Protein AF-A0A932HBD5-F1 (afdb_monomer)

pLDDT: mean 86.86, std 12.35, range [31.08, 96.81]

Mean predicted aligned error: 7.57 Å

Sequence (136 aa):
MQGFQVLSATEQDFVAARAYVPEHVPGYVCAISSAEPFLMGDYLCYRDEGAIVFIGYPLSALFDETAMARALSAAIARFAPESVAVTAPRLSAPGEPCRADETDRYYRLDLPAHRPNRNVEGMIRRASRELEVERG

Structure (mmCIF, N/CA/C/O backbone):
data_AF-A0A932HBD5-F1
#
_entry.id   AF-A0A932HBD5-F1
#
loop_
_atom_site.group_PDB
_atom_site.id
_atom_site.type_symbol
_atom_site.label_atom_id
_atom_site.label_alt_id
_atom_site.label_comp_id
_atom_site.label_asym_id
_atom_site.label_entity_id
_atom_site.label_seq_id
_atom_site.pdbx_PDB_ins_code
_atom_site.Cartn_x
_atom_site.Cartn_y
_atom_site.Cartn_z
_atom_site.occupancy
_atom_site.B_iso_or_equiv
_atom_site.auth_seq_id
_atom_site.auth_comp_id
_atom_site.auth_asym_id
_atom_site.auth_atom_id
_atom_site.pdbx_PDB_model_num
ATOM 1 N N . MET A 1 1 ? -6.260 3.139 -25.752 1.00 34.50 1 MET A N 1
ATOM 2 C CA . MET A 1 1 ? -5.983 3.358 -24.318 1.00 34.50 1 MET A CA 1
ATOM 3 C C . MET A 1 1 ? -6.791 2.336 -23.539 1.00 34.50 1 MET A C 1
ATOM 5 O O . MET A 1 1 ? -8.010 2.434 -23.537 1.00 34.50 1 MET A O 1
ATOM 9 N N . GLN A 1 2 ? -6.152 1.285 -23.018 1.00 31.08 2 GLN A N 1
ATOM 10 C CA . GLN A 1 2 ? -6.845 0.311 -22.167 1.00 31.08 2 GLN A CA 1
ATOM 11 C C . GLN A 1 2 ? -7.184 0.996 -20.839 1.00 31.08 2 GLN A C 1
ATOM 13 O O . GLN A 1 2 ? -6.322 1.648 -20.254 1.00 31.08 2 GLN A O 1
ATOM 18 N N . GLY A 1 3 ? -8.442 0.905 -20.403 1.00 42.44 3 GLY A N 1
ATOM 19 C CA . GLY A 1 3 ? -8.849 1.393 -19.090 1.00 42.44 3 GLY A CA 1
ATOM 20 C C . GLY A 1 3 ? -8.167 0.550 -18.022 1.00 42.44 3 GLY A C 1
ATOM 21 O O . GLY A 1 3 ? -8.397 -0.655 -17.944 1.00 42.44 3 GLY A O 1
ATOM 22 N N . PHE A 1 4 ? -7.289 1.161 -17.235 1.00 56.88 4 PHE A N 1
ATOM 23 C CA . PHE A 1 4 ? -6.712 0.498 -16.076 1.00 56.88 4 PHE A CA 1
ATOM 24 C C . PHE A 1 4 ? -7.718 0.613 -14.938 1.00 56.88 4 PHE A C 1
ATOM 26 O O . PHE A 1 4 ? -8.146 1.713 -14.600 1.00 56.88 4 PHE A O 1
ATOM 33 N N . GLN A 1 5 ? -8.138 -0.522 -14.388 1.00 61.06 5 GLN A N 1
ATOM 34 C CA . GLN A 1 5 ? -9.136 -0.526 -13.329 1.00 61.06 5 GLN A CA 1
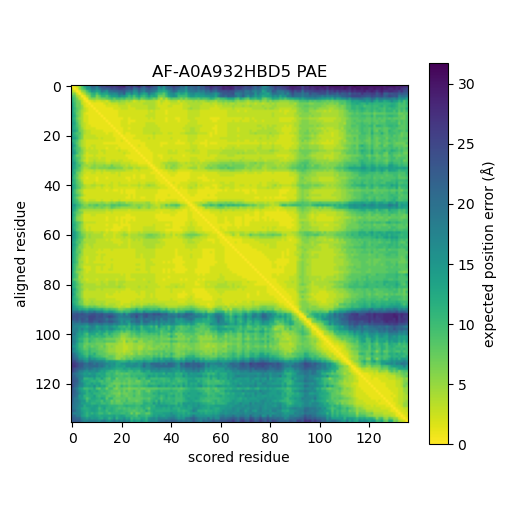ATOM 35 C C . GLN A 1 5 ? -8.469 -0.228 -11.984 1.00 61.06 5 GLN A C 1
ATOM 37 O O . GLN A 1 5 ? -7.566 -0.953 -11.568 1.00 61.06 5 GLN A O 1
ATOM 42 N N . VAL A 1 6 ? -8.919 0.848 -11.343 1.00 83.75 6 VAL A N 1
ATOM 43 C CA . VAL A 1 6 ? -8.652 1.176 -9.936 1.00 83.75 6 VAL A CA 1
ATOM 44 C C . VAL A 1 6 ? -9.163 0.038 -9.039 1.00 83.75 6 VAL A C 1
ATOM 46 O O . VAL A 1 6 ? -10.086 -0.676 -9.438 1.00 83.75 6 VAL A O 1
ATOM 49 N N . LEU A 1 7 ? -8.575 -0.135 -7.845 1.00 89.56 7 LEU A N 1
ATOM 50 C CA . LEU A 1 7 ? -8.965 -1.173 -6.875 1.00 89.56 7 LEU A CA 1
ATOM 51 C C . LEU A 1 7 ? -10.491 -1.357 -6.781 1.00 89.56 7 LEU A C 1
ATOM 53 O O . LEU A 1 7 ? -11.220 -0.432 -6.413 1.00 89.56 7 LEU A O 1
ATOM 57 N N . SER A 1 8 ? -10.959 -2.571 -7.065 1.00 89.56 8 SER A N 1
ATOM 58 C CA . SER A 1 8 ? -12.341 -2.996 -6.823 1.00 89.56 8 SER A CA 1
ATOM 59 C C . SER A 1 8 ? -12.652 -3.056 -5.325 1.00 89.56 8 SER A C 1
ATOM 61 O O . SER A 1 8 ? -11.747 -3.160 -4.501 1.00 89.56 8 SER A O 1
ATOM 63 N N . ALA A 1 9 ? -13.935 -3.061 -4.949 1.00 88.88 9 ALA A N 1
ATOM 64 C CA . ALA A 1 9 ? -14.343 -3.153 -3.542 1.00 88.88 9 ALA A CA 1
ATOM 65 C C . ALA A 1 9 ? -13.742 -4.381 -2.823 1.00 88.88 9 ALA A C 1
ATOM 67 O O . ALA A 1 9 ? -13.259 -4.274 -1.702 1.00 88.88 9 ALA A O 1
ATOM 68 N N . THR A 1 10 ? -13.687 -5.536 -3.495 1.00 92.44 10 THR A N 1
ATOM 69 C CA . THR A 1 10 ? -13.071 -6.751 -2.938 1.00 92.44 10 THR A CA 1
ATOM 70 C C . THR A 1 10 ? -11.561 -6.601 -2.738 1.00 92.44 10 THR A C 1
ATOM 72 O O . THR A 1 10 ? -11.024 -7.091 -1.747 1.00 92.44 10 THR A O 1
ATOM 75 N N . GLU A 1 11 ? -10.863 -5.918 -3.647 1.00 93.69 11 GLU A N 1
ATOM 76 C CA . GLU A 1 11 ? -9.431 -5.638 -3.492 1.00 93.69 11 GLU A CA 1
ATOM 77 C C . GLU A 1 11 ? -9.180 -4.614 -2.381 1.00 93.69 11 GLU A C 1
ATOM 79 O O . GLU A 1 11 ? -8.233 -4.771 -1.615 1.00 93.69 11 GLU A O 1
ATOM 84 N N . GLN A 1 12 ? -10.048 -3.609 -2.239 1.00 92.06 12 GLN A N 1
ATOM 85 C CA . GLN A 1 12 ? -9.991 -2.652 -1.132 1.00 92.06 12 GLN A CA 1
ATOM 86 C C . GLN A 1 12 ? -10.150 -3.358 0.220 1.00 92.06 12 GLN A C 1
ATOM 88 O O . GLN A 1 12 ? -9.332 -3.141 1.113 1.00 92.06 12 GLN A O 1
ATOM 93 N N . ASP A 1 13 ? -11.131 -4.255 0.355 1.00 92.44 13 ASP A N 1
ATOM 94 C CA . ASP A 1 13 ? -11.318 -5.062 1.567 1.00 92.44 13 ASP A CA 1
ATOM 95 C C . ASP A 1 13 ? -10.115 -5.981 1.831 1.00 92.44 13 ASP A C 1
ATOM 97 O O . ASP A 1 13 ? -9.653 -6.113 2.969 1.00 92.44 13 ASP A O 1
ATOM 101 N N . PHE A 1 14 ? -9.574 -6.607 0.779 1.00 94.44 14 PHE A N 1
ATOM 102 C CA . PHE A 1 14 ? -8.392 -7.463 0.874 1.00 94.44 14 PHE A CA 1
ATOM 103 C C . PHE A 1 14 ? -7.180 -6.702 1.419 1.00 94.44 14 PHE A C 1
ATOM 105 O O . PHE A 1 14 ? -6.518 -7.204 2.334 1.00 94.44 14 PHE A O 1
ATOM 112 N N . VAL A 1 15 ? -6.926 -5.510 0.872 1.00 95.00 15 VAL A N 1
ATOM 113 C CA . VAL A 1 15 ? -5.846 -4.602 1.267 1.00 95.00 15 VAL A CA 1
ATOM 114 C C . VAL A 1 15 ? -6.055 -4.115 2.697 1.00 95.00 15 VAL A C 1
ATOM 116 O O . VAL A 1 15 ? -5.158 -4.254 3.524 1.00 95.00 15 VAL A O 1
ATOM 119 N N . ALA A 1 16 ? -7.248 -3.611 3.023 1.00 92.31 16 ALA A N 1
ATOM 120 C CA . ALA A 1 16 ? -7.557 -3.071 4.345 1.00 92.31 16 ALA A CA 1
ATOM 121 C C . ALA A 1 16 ? -7.367 -4.112 5.459 1.00 92.31 16 ALA A C 1
ATOM 123 O O . ALA A 1 16 ? -6.846 -3.795 6.525 1.00 92.31 16 ALA A O 1
ATOM 124 N N . ALA A 1 17 ? -7.726 -5.372 5.200 1.00 94.31 17 ALA A N 1
ATOM 125 C CA . ALA A 1 17 ? -7.547 -6.467 6.153 1.00 94.31 17 ALA A CA 1
ATOM 126 C C . ALA A 1 17 ? -6.077 -6.877 6.373 1.00 94.31 17 ALA A C 1
ATOM 128 O O . ALA A 1 17 ? -5.786 -7.625 7.307 1.00 94.31 17 ALA A O 1
ATOM 129 N N . ARG A 1 18 ? -5.164 -6.445 5.498 1.00 95.25 18 ARG A N 1
ATOM 130 C CA . ARG A 1 18 ? -3.764 -6.895 5.433 1.00 95.25 18 ARG A CA 1
ATOM 131 C C . ARG A 1 18 ? -2.745 -5.762 5.509 1.00 95.25 18 ARG A C 1
ATOM 133 O O . ARG A 1 18 ? -1.545 -6.017 5.497 1.00 95.25 18 ARG A O 1
ATOM 140 N N . ALA A 1 19 ? -3.196 -4.518 5.595 1.00 93.50 19 ALA A N 1
ATOM 141 C CA . ALA A 1 19 ? -2.329 -3.359 5.697 1.00 93.50 19 ALA A CA 1
ATOM 142 C C . ALA A 1 19 ? -1.469 -3.415 6.973 1.00 93.50 19 ALA A C 1
ATOM 144 O O . ALA A 1 19 ? -1.979 -3.632 8.072 1.00 93.50 19 ALA A O 1
ATOM 145 N N . TYR A 1 20 ? -0.158 -3.201 6.830 1.00 91.75 20 TYR A N 1
ATOM 146 C CA . TYR A 1 20 ? 0.782 -3.159 7.961 1.00 91.75 20 TYR A CA 1
ATOM 147 C C . TYR A 1 20 ? 1.881 -2.096 7.823 1.00 91.75 20 TYR A C 1
ATOM 149 O O . TYR A 1 20 ? 2.665 -1.913 8.754 1.00 91.75 20 TYR A O 1
ATOM 157 N N . VAL A 1 21 ? 1.907 -1.373 6.701 1.00 92.06 21 VAL A N 1
ATOM 158 C CA . VAL A 1 21 ? 2.626 -0.105 6.528 1.00 92.06 21 VAL A CA 1
ATOM 159 C C . VAL A 1 21 ? 1.613 0.977 6.123 1.00 92.06 21 VAL A C 1
ATOM 161 O O . VAL A 1 21 ? 0.579 0.629 5.542 1.00 92.06 21 VAL A O 1
ATOM 164 N N . PRO A 1 22 ? 1.839 2.265 6.438 1.00 90.75 22 PRO A N 1
ATOM 165 C CA . PRO A 1 22 ? 0.924 3.356 6.082 1.00 90.75 22 PRO A CA 1
ATOM 166 C C . PRO A 1 22 ? 0.552 3.397 4.593 1.00 90.75 22 PRO A C 1
ATOM 168 O O . PRO A 1 22 ? -0.592 3.671 4.237 1.00 90.75 22 PRO A O 1
ATOM 171 N N . GLU A 1 23 ? 1.491 3.045 3.720 1.00 94.31 23 GLU A N 1
ATOM 172 C CA . GLU A 1 23 ? 1.347 3.031 2.265 1.00 94.31 23 GLU A CA 1
ATOM 173 C C . GLU A 1 23 ? 0.413 1.908 1.777 1.00 94.31 23 GLU A C 1
ATOM 175 O O . GLU A 1 23 ? -0.011 1.912 0.624 1.00 94.31 23 GLU A O 1
ATOM 180 N N . HIS A 1 24 ? 0.022 0.970 2.650 1.00 95.25 24 HIS A N 1
ATOM 181 C CA . HIS A 1 24 ? -1.042 -0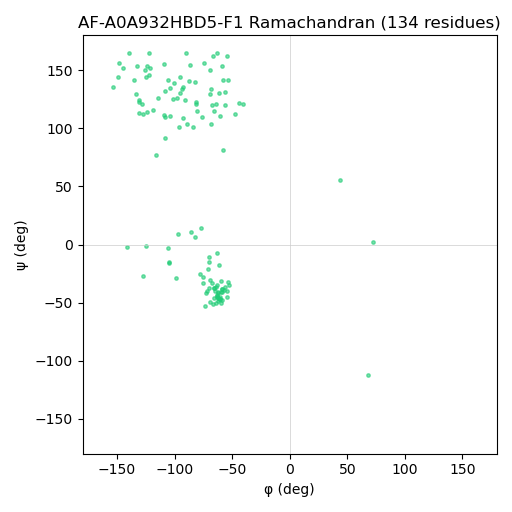.004 2.383 1.00 95.25 24 HIS A CA 1
ATOM 182 C C . HIS A 1 24 ? -2.449 0.543 2.620 1.00 95.25 24 HIS A C 1
ATOM 184 O O . HIS A 1 24 ? -3.409 -0.220 2.560 1.00 95.25 24 HIS A O 1
ATOM 190 N N . VAL A 1 25 ? -2.600 1.834 2.909 1.00 93.06 25 VAL A N 1
ATOM 191 C CA . VAL A 1 25 ? -3.903 2.473 3.095 1.00 93.06 25 VAL A CA 1
ATOM 192 C C . VAL A 1 25 ? -4.179 3.373 1.886 1.00 93.06 25 VAL A C 1
ATOM 194 O O . VAL A 1 25 ? -3.805 4.548 1.913 1.00 93.06 25 VAL A O 1
ATOM 197 N N . PRO A 1 26 ? -4.856 2.876 0.826 1.00 92.50 26 PRO A N 1
ATOM 198 C CA . PRO A 1 26 ? -5.087 3.663 -0.383 1.00 92.50 26 PRO A CA 1
ATOM 199 C C . PRO A 1 26 ? -5.818 4.972 -0.106 1.00 92.50 26 PRO A C 1
ATOM 201 O O . PRO A 1 26 ? -5.439 6.002 -0.643 1.00 92.50 26 PRO A O 1
ATOM 204 N N . GLY A 1 27 ? -6.803 4.971 0.799 1.00 89.31 27 GLY A N 1
ATOM 205 C CA . GLY A 1 27 ? -7.517 6.194 1.176 1.00 89.31 27 GLY A CA 1
ATOM 206 C C . GLY A 1 27 ? -6.609 7.281 1.762 1.00 89.31 27 GLY A C 1
ATOM 207 O O . GLY A 1 27 ? -6.861 8.458 1.542 1.00 89.31 27 GLY A O 1
ATOM 208 N N . TYR A 1 28 ? -5.531 6.906 2.457 1.00 89.56 28 TYR A N 1
ATOM 209 C CA . TYR A 1 28 ? -4.531 7.857 2.944 1.00 89.56 28 TYR A CA 1
ATOM 210 C C . TYR A 1 28 ? -3.657 8.369 1.795 1.00 89.56 28 TYR A C 1
ATOM 212 O O . TYR A 1 28 ? -3.569 9.578 1.598 1.00 89.56 28 TYR A O 1
ATOM 220 N N . VAL A 1 29 ? -3.063 7.465 1.008 1.00 91.38 29 VAL A N 1
ATOM 221 C CA . VAL A 1 29 ? -2.132 7.825 -0.077 1.00 91.38 29 VAL A CA 1
ATOM 222 C C . VAL A 1 29 ? -2.828 8.656 -1.159 1.00 91.38 29 VAL A C 1
ATOM 224 O O . VAL A 1 29 ? -2.309 9.692 -1.570 1.00 91.38 29 VAL A O 1
ATOM 227 N N . CYS A 1 30 ? -4.031 8.263 -1.576 1.00 90.94 30 CYS A N 1
ATOM 228 C CA . CYS A 1 30 ? -4.826 8.978 -2.576 1.00 90.94 30 CYS A CA 1
ATOM 229 C C . CYS A 1 30 ? -5.400 10.305 -2.061 1.00 90.94 30 CYS A C 1
ATOM 231 O O . CYS A 1 30 ? -5.761 11.156 -2.860 1.00 90.94 30 CYS A O 1
ATOM 233 N N . ALA A 1 31 ? -5.519 10.508 -0.745 1.00 89.75 31 ALA A N 1
ATOM 234 C CA . ALA A 1 31 ? -5.956 11.798 -0.206 1.00 89.75 31 ALA A CA 1
ATOM 235 C C . ALA A 1 31 ? -4.836 12.850 -0.219 1.00 89.75 31 ALA A C 1
ATOM 237 O O . ALA A 1 31 ? -5.119 14.047 -0.236 1.00 89.75 31 ALA A O 1
ATOM 238 N N . ILE A 1 32 ? -3.572 12.415 -0.193 1.00 88.12 32 ILE A N 1
ATOM 239 C CA . ILE A 1 32 ? -2.393 13.298 -0.162 1.00 88.12 32 ILE A CA 1
ATOM 240 C C . ILE A 1 32 ? -1.644 13.359 -1.499 1.00 88.12 32 ILE A C 1
ATOM 242 O O . ILE A 1 32 ? -0.666 14.093 -1.617 1.00 88.12 32 ILE A O 1
ATOM 246 N N . SER A 1 33 ? -2.081 12.590 -2.496 1.00 86.19 33 SER A N 1
ATOM 247 C CA . SER A 1 33 ? -1.492 12.533 -3.835 1.00 86.19 33 SER A CA 1
ATOM 248 C C . SER A 1 33 ? -2.589 12.458 -4.894 1.00 86.19 33 SER A C 1
ATOM 250 O O . SER A 1 33 ? -3.727 12.127 -4.585 1.00 86.19 33 SER A O 1
ATOM 252 N N . SER A 1 34 ? -2.248 12.715 -6.156 1.00 85.62 34 SER A N 1
ATOM 253 C CA . SER A 1 34 ? -3.171 12.488 -7.282 1.00 85.62 34 SER A CA 1
ATOM 254 C C . SER A 1 34 ? -3.113 11.045 -7.802 1.00 85.62 34 SER A C 1
ATOM 256 O O . SER A 1 34 ? -3.647 10.747 -8.868 1.00 85.62 34 SER A O 1
ATOM 258 N N . ALA A 1 35 ? -2.447 10.145 -7.069 1.00 91.62 35 ALA A N 1
ATOM 259 C CA . ALA A 1 35 ? -2.109 8.824 -7.559 1.00 91.62 35 ALA A CA 1
ATOM 260 C C . ALA A 1 35 ? -3.271 7.830 -7.434 1.00 91.62 35 ALA A C 1
ATOM 262 O O . ALA A 1 35 ? -3.968 7.754 -6.419 1.00 91.62 35 ALA A O 1
ATOM 263 N N . GLU A 1 36 ? -3.426 6.995 -8.455 1.00 94.19 36 GLU A N 1
ATOM 264 C CA . GLU A 1 36 ? -4.427 5.934 -8.505 1.00 94.19 36 GLU A CA 1
ATOM 265 C C . GLU A 1 36 ? -3.845 4.602 -8.004 1.00 94.19 36 GLU A C 1
ATOM 267 O O . GLU A 1 36 ? -2.753 4.217 -8.436 1.00 94.19 36 GLU A O 1
ATOM 272 N N . PRO A 1 37 ? -4.553 3.862 -7.131 1.00 95.31 37 PRO A N 1
ATOM 273 C CA . PRO A 1 37 ? -4.063 2.612 -6.571 1.00 95.31 37 PRO A CA 1
ATOM 274 C C . PRO A 1 37 ? -4.411 1.407 -7.456 1.00 95.31 37 PRO A C 1
ATOM 276 O O . PRO A 1 37 ? -5.534 1.265 -7.950 1.00 95.31 37 PRO A O 1
ATOM 279 N N . PHE A 1 38 ? -3.463 0.480 -7.569 1.00 95.44 38 PHE A N 1
ATOM 280 C CA . PHE A 1 38 ? -3.579 -0.780 -8.299 1.00 95.44 38 PHE A CA 1
ATOM 281 C C . PHE A 1 38 ? -3.004 -1.936 -7.483 1.00 95.44 38 PHE A C 1
ATOM 283 O O . PHE A 1 38 ? -1.956 -1.807 -6.847 1.00 95.44 38 PHE A O 1
ATOM 290 N N . LEU A 1 39 ? -3.662 -3.094 -7.555 1.00 94.75 39 LEU A N 1
ATOM 291 C CA . LEU A 1 39 ? -3.154 -4.333 -6.979 1.00 94.75 39 LEU A CA 1
ATOM 292 C C . LEU A 1 39 ? -2.325 -5.091 -8.027 1.00 94.75 39 LEU A C 1
ATOM 294 O O . LEU A 1 39 ? -2.797 -5.401 -9.122 1.00 94.75 39 LEU A O 1
ATOM 298 N N . MET A 1 40 ? -1.077 -5.394 -7.683 1.00 92.56 40 MET A N 1
ATOM 299 C CA . MET A 1 40 ? -0.098 -6.090 -8.517 1.00 92.56 40 MET A CA 1
ATOM 300 C C . MET A 1 40 ? 0.262 -7.427 -7.865 1.00 92.56 40 MET A C 1
ATOM 302 O O . MET A 1 40 ? 1.310 -7.585 -7.238 1.00 92.56 40 MET A O 1
ATOM 306 N N . GLY A 1 41 ? -0.639 -8.404 -7.989 1.00 91.12 41 GLY A N 1
ATOM 307 C CA . GLY A 1 41 ? -0.519 -9.667 -7.264 1.00 91.12 41 GLY A CA 1
ATOM 308 C C . GLY A 1 41 ? -0.714 -9.443 -5.766 1.00 91.12 41 GLY A C 1
ATOM 309 O O . GLY A 1 41 ? -1.812 -9.103 -5.343 1.00 91.12 41 GLY A O 1
ATOM 310 N N . ASP A 1 42 ? 0.346 -9.623 -4.979 1.00 94.62 42 ASP A N 1
ATOM 311 C CA . ASP A 1 42 ? 0.328 -9.429 -3.520 1.00 94.62 42 ASP A CA 1
ATOM 312 C C . ASP A 1 42 ? 0.848 -8.046 -3.079 1.00 94.62 42 ASP A C 1
ATOM 314 O O . ASP A 1 42 ? 1.072 -7.817 -1.895 1.00 94.62 42 ASP A O 1
ATOM 318 N N . TYR A 1 43 ? 1.072 -7.128 -4.023 1.00 96.56 43 TYR A N 1
ATOM 319 C CA . TYR A 1 43 ? 1.703 -5.826 -3.783 1.00 96.56 43 TYR A CA 1
ATOM 320 C C . TYR A 1 43 ? 0.819 -4.677 -4.257 1.00 96.56 43 TYR A C 1
ATOM 322 O O . TYR A 1 43 ? 0.042 -4.830 -5.201 1.00 96.56 43 TYR A O 1
ATOM 330 N N . LEU A 1 44 ? 0.977 -3.505 -3.645 1.00 96.50 44 LEU A N 1
ATOM 331 C CA . LEU A 1 44 ? 0.322 -2.277 -4.092 1.00 96.50 44 LEU A CA 1
ATOM 332 C C . LEU A 1 44 ? 1.233 -1.451 -4.994 1.00 96.50 44 LEU A C 1
ATOM 334 O O . LEU A 1 44 ? 2.443 -1.366 -4.794 1.00 96.50 44 LEU A O 1
ATOM 338 N N . CYS A 1 45 ? 0.620 -0.809 -5.977 1.00 96.12 45 CYS A N 1
ATOM 339 C CA . CYS A 1 45 ? 1.261 0.143 -6.864 1.00 96.12 45 CYS A CA 1
ATOM 340 C C . CYS A 1 45 ? 0.364 1.370 -6.983 1.00 96.12 45 CYS A C 1
ATOM 342 O O . CYS A 1 45 ? -0.817 1.240 -7.295 1.00 96.12 45 CYS A O 1
ATOM 344 N N . TYR A 1 46 ? 0.928 2.552 -6.782 1.00 95.75 46 TYR A N 1
ATOM 345 C CA . TYR A 1 46 ? 0.257 3.816 -7.050 1.00 95.75 46 TYR A CA 1
ATOM 346 C C . TYR A 1 46 ? 0.804 4.393 -8.345 1.00 95.75 46 TYR A C 1
ATOM 348 O O . TYR A 1 46 ? 2.013 4.375 -8.566 1.00 95.75 46 TYR A O 1
ATOM 356 N N . ARG A 1 47 ? -0.076 4.877 -9.213 1.00 94.62 47 ARG A N 1
ATOM 357 C CA . ARG A 1 47 ? 0.304 5.508 -10.473 1.00 94.62 47 ARG A CA 1
ATOM 358 C C . ARG A 1 47 ? -0.082 6.972 -10.439 1.00 94.62 47 ARG A C 1
ATOM 360 O O . ARG A 1 47 ? -1.255 7.280 -10.256 1.00 94.62 47 ARG A O 1
ATOM 367 N N . ASP A 1 48 ? 0.889 7.825 -10.700 1.00 90.06 48 ASP A N 1
ATOM 368 C CA . ASP A 1 48 ? 0.703 9.249 -10.965 1.00 90.06 48 ASP A CA 1
ATOM 369 C C . ASP A 1 48 ? 1.306 9.566 -12.341 1.00 90.06 48 ASP A C 1
ATOM 371 O O . ASP A 1 48 ? 2.014 8.731 -12.902 1.00 90.06 48 ASP A O 1
ATOM 375 N N . GLU A 1 49 ? 0.997 10.706 -12.946 1.00 85.81 49 GLU A N 1
ATOM 376 C CA . GLU A 1 49 ? 1.400 11.022 -14.325 1.00 85.81 49 GLU A CA 1
ATOM 377 C C . GLU A 1 49 ? 2.890 10.727 -14.612 1.00 85.81 49 GLU A C 1
ATOM 379 O O . GLU A 1 49 ? 3.793 11.361 -14.076 1.00 85.81 49 GLU A O 1
ATOM 384 N N . GLY A 1 50 ? 3.153 9.728 -15.465 1.00 88.19 50 GLY A N 1
ATOM 385 C CA . GLY A 1 50 ? 4.513 9.328 -15.849 1.00 88.19 50 GLY A CA 1
ATOM 386 C C . GLY A 1 50 ? 5.321 8.600 -14.764 1.00 88.19 50 GLY A C 1
ATOM 387 O O . GLY A 1 50 ? 6.467 8.231 -15.014 1.00 88.19 50 GLY A O 1
ATOM 388 N N . ALA A 1 51 ? 4.761 8.334 -13.584 1.00 93.12 51 ALA A N 1
ATOM 389 C CA . ALA A 1 51 ? 5.466 7.694 -12.479 1.00 93.12 51 ALA A CA 1
ATOM 390 C C . ALA A 1 51 ? 4.660 6.558 -11.836 1.00 93.12 51 ALA A C 1
ATOM 392 O O . ALA A 1 51 ? 3.428 6.540 -11.832 1.00 93.12 51 ALA A O 1
ATOM 393 N N . ILE A 1 52 ? 5.372 5.603 -11.241 1.00 95.06 52 ILE A N 1
ATOM 394 C CA . ILE A 1 52 ? 4.766 4.660 -10.299 1.00 95.06 52 ILE A CA 1
ATOM 395 C C . ILE A 1 52 ? 5.502 4.677 -8.964 1.00 95.06 52 ILE A C 1
ATOM 397 O O . ILE A 1 52 ? 6.728 4.771 -8.916 1.00 95.06 52 ILE A O 1
ATOM 401 N N . VAL A 1 53 ? 4.739 4.521 -7.888 1.00 94.56 53 VAL A N 1
ATOM 402 C CA . VAL A 1 53 ? 5.235 4.219 -6.546 1.00 94.56 53 VAL A CA 1
ATOM 403 C C . VAL A 1 53 ? 4.855 2.777 -6.237 1.00 94.56 53 VAL A C 1
ATOM 405 O O . VAL A 1 53 ? 3.677 2.451 -6.080 1.00 94.56 53 VAL A O 1
ATOM 408 N N . PHE A 1 54 ? 5.847 1.896 -6.190 1.00 95.75 54 PHE A N 1
ATOM 409 C CA . PHE A 1 54 ? 5.657 0.478 -5.918 1.00 95.75 54 PHE A CA 1
ATOM 410 C C . PHE A 1 54 ? 5.935 0.170 -4.446 1.00 95.75 54 PHE A C 1
ATOM 412 O O . PHE A 1 54 ? 7.018 0.458 -3.931 1.00 95.75 54 PHE A O 1
ATOM 419 N N . ILE A 1 55 ? 4.971 -0.458 -3.777 1.00 95.88 55 ILE A N 1
ATOM 420 C CA . ILE A 1 55 ? 5.087 -0.843 -2.374 1.00 95.88 55 ILE A CA 1
ATOM 421 C C . ILE A 1 55 ? 5.533 -2.304 -2.311 1.00 95.88 55 ILE A C 1
ATOM 423 O O . ILE A 1 55 ? 4.742 -3.226 -2.494 1.00 95.88 55 ILE A O 1
ATOM 427 N N . GLY A 1 56 ? 6.822 -2.522 -2.052 1.00 95.19 56 GLY A N 1
ATOM 428 C CA . GLY A 1 56 ? 7.474 -3.836 -1.997 1.00 95.19 56 GLY A CA 1
ATOM 429 C C . GLY A 1 56 ? 7.205 -4.640 -0.723 1.00 95.19 56 GLY A C 1
ATOM 430 O O . GLY A 1 56 ? 7.894 -5.624 -0.451 1.00 95.19 56 GLY A O 1
ATOM 431 N N . TYR A 1 57 ? 6.212 -4.233 0.060 1.00 95.06 57 TYR A N 1
ATOM 432 C CA . TYR A 1 57 ? 5.730 -4.932 1.243 1.00 95.06 57 TYR A CA 1
ATOM 433 C C . TYR A 1 57 ? 4.568 -5.859 0.827 1.00 95.06 57 TYR A C 1
ATOM 435 O O . TYR A 1 57 ? 3.508 -5.365 0.454 1.00 95.06 57 TYR A O 1
ATOM 443 N N . PRO A 1 58 ? 4.747 -7.194 0.819 1.00 95.94 58 PRO A N 1
ATOM 444 C CA . PRO A 1 58 ? 3.690 -8.118 0.398 1.00 95.94 58 PRO A CA 1
ATOM 445 C C . PRO A 1 58 ? 2.527 -8.140 1.395 1.00 95.94 58 PRO A C 1
ATOM 447 O O . PRO A 1 58 ? 2.749 -8.264 2.594 1.00 95.94 58 PRO A O 1
ATOM 450 N N . LEU A 1 59 ? 1.283 -8.075 0.920 1.00 95.75 59 LEU A N 1
ATOM 451 C CA . LEU A 1 59 ? 0.081 -8.040 1.760 1.00 95.75 59 LEU A CA 1
ATOM 452 C C . LEU A 1 59 ? -0.195 -9.364 2.487 1.00 95.75 59 LEU A C 1
ATOM 454 O O . LEU A 1 59 ? -0.790 -9.358 3.565 1.00 95.75 59 LEU A O 1
ATOM 458 N N . SER A 1 60 ? 0.181 -10.510 1.921 1.00 93.62 60 SER A N 1
ATOM 459 C CA . SER A 1 60 ? -0.152 -11.821 2.495 1.00 93.62 60 SER A CA 1
ATOM 460 C C . SER A 1 60 ? 1.041 -12.749 2.691 1.00 93.62 60 SER A C 1
ATOM 462 O O . SER A 1 60 ? 1.003 -13.592 3.591 1.00 93.62 60 SER A O 1
ATOM 464 N N . ALA A 1 61 ? 2.096 -12.606 1.892 1.00 91.31 61 ALA A N 1
ATOM 465 C CA . ALA A 1 61 ? 3.301 -13.417 2.005 1.00 91.31 61 ALA A CA 1
ATOM 466 C C . ALA A 1 61 ? 4.344 -12.805 2.956 1.00 91.31 61 ALA A C 1
ATOM 468 O O . ALA A 1 61 ? 4.309 -11.627 3.299 1.00 91.31 61 ALA A O 1
ATOM 469 N N . LEU A 1 62 ? 5.328 -13.612 3.360 1.00 92.88 62 LEU A N 1
ATOM 470 C CA . LEU A 1 62 ? 6.577 -13.061 3.884 1.00 92.88 62 LEU A CA 1
ATOM 471 C C . LEU A 1 62 ? 7.352 -12.397 2.743 1.00 92.88 62 LEU A C 1
ATOM 473 O O . LEU A 1 62 ? 7.257 -12.827 1.593 1.00 92.88 62 LEU A O 1
ATOM 477 N N . PHE A 1 63 ? 8.139 -11.371 3.071 1.00 94.06 63 PHE A N 1
ATOM 478 C CA . PHE A 1 63 ? 8.980 -10.693 2.089 1.00 94.06 63 PHE A CA 1
ATOM 479 C C . PHE A 1 63 ? 9.920 -11.678 1.384 1.00 94.06 63 PHE A C 1
ATOM 481 O O . PHE A 1 63 ? 10.770 -12.303 2.020 1.00 94.06 63 PHE A O 1
ATOM 488 N N . ASP A 1 64 ? 9.771 -11.757 0.064 1.00 93.62 64 ASP A N 1
ATOM 489 C CA . ASP A 1 64 ? 10.672 -12.444 -0.851 1.00 93.62 64 ASP A CA 1
ATOM 490 C C . ASP A 1 64 ? 11.066 -11.481 -1.973 1.00 93.62 64 ASP A C 1
ATOM 492 O O . ASP A 1 64 ? 10.225 -10.959 -2.709 1.00 93.62 64 ASP A O 1
ATOM 496 N N . GLU A 1 65 ? 12.364 -11.241 -2.099 1.00 91.69 65 GLU A N 1
ATOM 497 C CA . GLU A 1 65 ? 12.903 -10.241 -3.016 1.00 91.69 65 GLU A CA 1
ATOM 498 C C . GLU A 1 65 ? 12.696 -10.622 -4.488 1.00 91.69 65 GLU A C 1
ATOM 500 O O . GLU A 1 65 ? 12.435 -9.762 -5.328 1.00 91.69 65 GLU A O 1
ATOM 505 N N . THR A 1 66 ? 12.731 -11.918 -4.807 1.00 91.75 66 THR A N 1
ATOM 506 C CA . THR A 1 66 ? 12.520 -12.403 -6.179 1.00 91.75 66 THR A CA 1
ATOM 507 C C . THR A 1 66 ? 11.054 -12.265 -6.594 1.00 91.75 66 THR A C 1
ATOM 509 O O . THR A 1 66 ? 10.745 -11.903 -7.732 1.00 91.75 66 THR A O 1
ATOM 512 N N . ALA A 1 67 ? 10.116 -12.550 -5.689 1.00 93.12 67 ALA A N 1
ATOM 513 C CA . ALA A 1 67 ? 8.692 -12.317 -5.891 1.00 93.12 67 ALA A CA 1
ATOM 514 C C . ALA A 1 67 ? 8.391 -10.825 -6.065 1.00 93.12 67 ALA A C 1
ATOM 516 O O . ALA A 1 67 ? 7.704 -10.462 -7.022 1.00 93.12 67 ALA A O 1
ATOM 517 N N . MET A 1 68 ? 8.978 -9.975 -5.218 1.00 94.44 68 MET A N 1
ATOM 518 C CA . MET A 1 68 ? 8.854 -8.523 -5.321 1.00 94.44 68 MET A CA 1
ATOM 519 C C . MET A 1 68 ? 9.387 -8.012 -6.664 1.00 94.44 68 MET A C 1
ATOM 521 O O . MET A 1 68 ? 8.675 -7.297 -7.364 1.00 94.44 68 MET A O 1
ATOM 525 N N . ALA A 1 69 ? 10.598 -8.411 -7.066 1.00 92.25 69 ALA A N 1
ATOM 526 C CA . ALA A 1 69 ? 11.205 -7.975 -8.323 1.00 92.25 69 ALA A CA 1
ATOM 527 C C . ALA A 1 69 ? 10.348 -8.358 -9.541 1.00 92.25 69 ALA A C 1
ATOM 529 O O . ALA A 1 69 ? 10.150 -7.542 -10.438 1.00 92.25 69 ALA A O 1
ATOM 530 N N . ARG A 1 70 ? 9.765 -9.566 -9.552 1.00 93.19 70 ARG A N 1
ATOM 531 C CA . ARG A 1 70 ? 8.833 -9.989 -10.613 1.00 93.19 70 ARG A CA 1
ATOM 532 C C . ARG A 1 70 ? 7.570 -9.132 -10.652 1.00 93.19 70 ARG A C 1
ATOM 534 O O . ARG A 1 70 ? 7.134 -8.754 -11.738 1.00 93.19 70 ARG A O 1
ATOM 541 N N . ALA A 1 71 ? 6.985 -8.828 -9.494 1.00 94.50 71 ALA A N 1
ATOM 542 C CA . ALA A 1 71 ? 5.806 -7.971 -9.406 1.00 94.50 71 ALA A CA 1
ATOM 543 C C . ALA A 1 71 ? 6.115 -6.531 -9.851 1.00 94.50 71 ALA A C 1
ATOM 545 O O . ALA A 1 71 ? 5.335 -5.944 -10.601 1.00 94.50 71 ALA A O 1
ATOM 546 N N . LEU A 1 72 ? 7.285 -6.004 -9.480 1.00 94.44 72 LEU A N 1
ATOM 547 C CA . LEU A 1 72 ? 7.775 -4.704 -9.929 1.00 94.44 72 LEU A CA 1
ATOM 548 C C . LEU A 1 72 ? 7.971 -4.670 -11.451 1.00 94.44 72 LEU A C 1
ATOM 550 O O . LEU A 1 72 ? 7.462 -3.769 -12.113 1.00 94.44 72 LEU A O 1
ATOM 554 N N . SER A 1 73 ? 8.639 -5.670 -12.036 1.00 93.38 73 SER A N 1
ATOM 555 C CA . SER A 1 73 ? 8.788 -5.768 -13.495 1.00 93.38 73 SER A CA 1
ATOM 556 C C . SER A 1 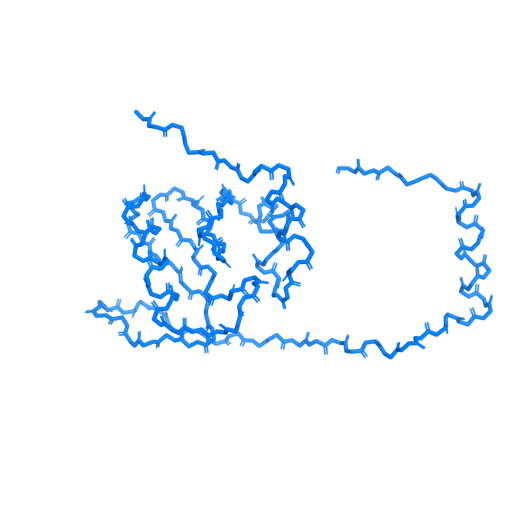73 ? 7.435 -5.839 -14.207 1.00 93.38 73 SER A C 1
ATOM 558 O O . SER A 1 73 ? 7.261 -5.215 -15.251 1.00 93.38 73 SER A O 1
ATOM 560 N N . ALA A 1 74 ? 6.456 -6.551 -13.637 1.00 94.19 74 ALA A N 1
ATOM 561 C CA . ALA A 1 74 ? 5.098 -6.593 -14.173 1.00 94.19 74 ALA A CA 1
ATOM 562 C C . ALA A 1 74 ? 4.399 -5.225 -14.095 1.00 94.19 74 ALA A C 1
ATOM 564 O O . ALA A 1 74 ? 3.686 -4.859 -15.029 1.00 94.19 74 ALA A O 1
ATOM 565 N N . ALA A 1 75 ? 4.616 -4.453 -13.025 1.00 94.12 75 ALA A N 1
ATOM 566 C CA . ALA A 1 75 ? 4.091 -3.094 -12.892 1.00 94.12 75 ALA A CA 1
ATOM 567 C C . ALA A 1 75 ? 4.714 -2.144 -13.926 1.00 94.12 75 ALA A C 1
ATOM 569 O O . ALA A 1 75 ? 3.987 -1.444 -14.630 1.00 94.12 75 ALA A O 1
ATOM 570 N N . ILE A 1 76 ? 6.040 -2.186 -14.092 1.00 94.00 76 ILE A N 1
ATOM 571 C CA . ILE A 1 76 ? 6.762 -1.392 -15.097 1.00 94.00 76 ILE A CA 1
ATOM 572 C C . ILE A 1 76 ? 6.276 -1.742 -16.507 1.00 94.00 76 ILE A C 1
ATOM 574 O O . ILE A 1 76 ? 5.941 -0.848 -17.277 1.00 94.00 76 ILE A O 1
ATOM 578 N N . ALA A 1 77 ? 6.165 -3.031 -16.836 1.00 93.88 77 ALA A N 1
ATOM 579 C CA . ALA A 1 77 ? 5.673 -3.470 -18.141 1.00 93.88 77 ALA A CA 1
ATOM 580 C C . ALA A 1 77 ? 4.212 -3.057 -18.393 1.00 93.88 77 ALA A C 1
ATOM 582 O O . ALA A 1 77 ? 3.841 -2.754 -19.526 1.00 93.88 77 ALA A O 1
ATOM 583 N N . ARG A 1 78 ? 3.379 -3.041 -17.345 1.00 92.81 78 ARG A N 1
ATOM 584 C CA . ARG A 1 78 ? 1.961 -2.669 -17.427 1.00 92.81 78 ARG A CA 1
ATOM 585 C C . ARG A 1 78 ? 1.753 -1.171 -17.630 1.00 92.81 78 ARG A C 1
ATOM 587 O O . ARG A 1 78 ? 0.858 -0.794 -18.384 1.00 92.81 78 ARG A O 1
ATOM 594 N N . PHE A 1 79 ? 2.517 -0.337 -16.928 1.00 92.38 79 PHE A N 1
ATOM 595 C CA . PHE A 1 79 ? 2.279 1.108 -16.871 1.00 92.38 79 PHE A CA 1
ATOM 596 C C . PHE A 1 79 ? 3.260 1.938 -17.701 1.00 92.38 79 PHE A C 1
ATOM 598 O O . PHE A 1 79 ? 2.953 3.094 -17.969 1.00 92.38 79 PHE A O 1
ATOM 605 N N . ALA A 1 80 ? 4.386 1.355 -18.124 1.00 93.00 80 ALA A N 1
ATOM 606 C CA . ALA A 1 80 ? 5.450 2.014 -18.883 1.00 93.00 80 ALA A CA 1
ATOM 607 C C . ALA A 1 80 ? 5.811 3.418 -18.340 1.00 93.00 80 ALA A C 1
ATOM 609 O O . ALA A 1 80 ? 5.722 4.397 -19.082 1.00 93.00 80 ALA A O 1
ATOM 610 N N . PRO A 1 81 ? 6.163 3.539 -17.044 1.00 93.31 81 PRO A N 1
ATOM 611 C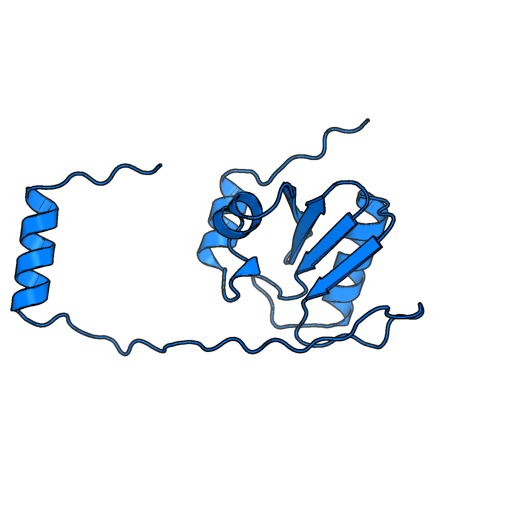 CA . PRO A 1 81 ? 6.431 4.833 -16.430 1.00 93.31 81 PRO A CA 1
ATOM 612 C C . PRO A 1 81 ? 7.784 5.408 -16.870 1.00 93.31 81 PRO A C 1
ATOM 614 O O . PRO A 1 81 ? 8.714 4.675 -17.202 1.00 93.31 81 PRO A O 1
ATOM 617 N N . GLU A 1 82 ? 7.911 6.727 -16.792 1.00 92.94 82 GLU A N 1
ATOM 618 C CA . GLU A 1 82 ? 9.172 7.457 -16.948 1.00 92.94 82 GLU A CA 1
ATOM 619 C C . GLU A 1 82 ? 10.059 7.336 -15.703 1.00 92.94 82 GLU A C 1
ATOM 621 O O . GLU A 1 82 ? 11.284 7.418 -15.794 1.00 92.94 82 GLU A O 1
ATOM 626 N N . SER A 1 83 ? 9.449 7.153 -14.527 1.00 91.25 83 SER A N 1
ATOM 627 C CA . SER A 1 83 ? 10.165 6.988 -13.263 1.00 91.25 83 SER A CA 1
ATOM 628 C C . SER A 1 83 ? 9.471 6.020 -12.308 1.00 91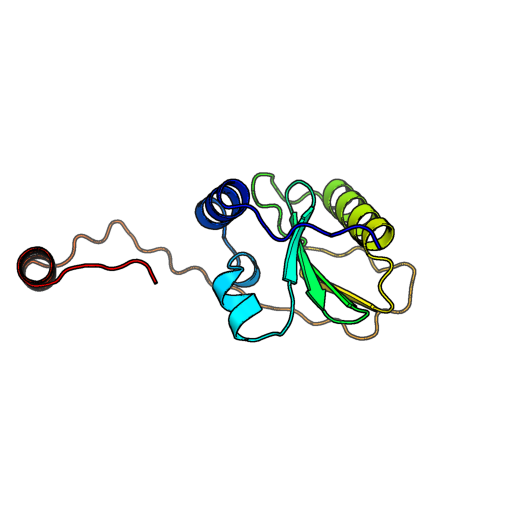.25 83 SER A C 1
ATOM 630 O O . SER A 1 83 ? 8.254 5.832 -12.332 1.00 91.25 83 SER A O 1
ATOM 632 N N . VAL A 1 84 ? 10.272 5.383 -11.457 1.00 92.56 84 VAL A N 1
ATOM 633 C CA . VAL A 1 84 ? 9.814 4.378 -10.500 1.00 92.56 84 VAL A CA 1
ATOM 634 C C . VAL A 1 84 ? 10.381 4.730 -9.132 1.00 92.56 84 VAL A C 1
ATOM 636 O O . VAL A 1 84 ? 11.597 4.816 -8.970 1.00 92.56 84 VAL A O 1
ATOM 639 N N . ALA A 1 85 ? 9.501 4.900 -8.152 1.00 92.38 85 ALA A N 1
ATOM 640 C CA . ALA A 1 85 ? 9.855 4.903 -6.741 1.00 92.38 85 ALA A CA 1
ATOM 641 C C . ALA A 1 85 ? 9.502 3.539 -6.140 1.00 92.38 85 ALA A C 1
ATOM 643 O O . ALA A 1 85 ? 8.456 2.969 -6.462 1.00 92.38 85 ALA A O 1
ATOM 644 N N . VAL A 1 86 ? 10.367 3.004 -5.278 1.00 92.69 86 VAL A N 1
ATOM 645 C CA . VAL A 1 86 ? 10.129 1.719 -4.612 1.00 92.69 86 VAL A CA 1
ATOM 646 C C . VAL A 1 86 ? 10.363 1.862 -3.118 1.00 92.69 86 VAL A C 1
ATOM 648 O O . VAL A 1 86 ? 11.460 2.217 -2.698 1.00 92.69 86 VAL A O 1
ATOM 651 N N . THR A 1 87 ? 9.354 1.512 -2.325 1.00 91.88 87 THR A N 1
ATOM 652 C CA . THR A 1 87 ? 9.461 1.418 -0.864 1.00 91.88 87 THR A CA 1
ATOM 653 C C . THR A 1 87 ? 9.412 -0.057 -0.490 1.00 91.88 87 THR A C 1
ATOM 655 O O . THR A 1 87 ? 8.384 -0.706 -0.678 1.00 91.88 87 THR A O 1
ATOM 658 N N . ALA A 1 88 ? 10.515 -0.621 0.001 1.00 91.81 88 ALA A N 1
ATOM 659 C CA . ALA A 1 88 ? 10.614 -2.055 0.273 1.00 91.81 88 ALA A CA 1
ATOM 660 C C . ALA A 1 88 ? 11.539 -2.367 1.462 1.00 91.81 88 ALA A C 1
ATOM 662 O O . ALA A 1 88 ? 12.471 -1.608 1.722 1.00 91.81 88 ALA A O 1
ATOM 663 N N . PRO A 1 89 ? 11.362 -3.523 2.139 1.00 88.75 89 PRO A N 1
ATOM 664 C CA . PRO A 1 89 ? 12.265 -3.965 3.206 1.00 88.75 89 PRO A CA 1
ATOM 665 C C . PRO A 1 89 ? 13.728 -4.069 2.778 1.00 88.75 89 PRO A C 1
ATOM 667 O O . PRO A 1 89 ? 14.632 -3.852 3.585 1.00 88.75 89 PRO A O 1
ATOM 670 N N . ARG A 1 90 ? 13.951 -4.495 1.531 1.00 86.25 90 ARG A N 1
ATOM 671 C CA . ARG A 1 90 ? 15.259 -4.616 0.894 1.00 86.25 90 ARG A CA 1
ATOM 672 C C . ARG A 1 90 ? 15.110 -4.384 -0.598 1.00 86.25 90 ARG A C 1
ATOM 674 O O . ARG A 1 90 ? 14.136 -4.826 -1.202 1.00 86.25 90 ARG A O 1
ATOM 681 N N . LEU A 1 91 ? 16.118 -3.742 -1.165 1.00 78.31 91 LEU A N 1
ATOM 682 C CA . LEU A 1 91 ? 16.285 -3.541 -2.592 1.00 78.31 91 LEU A CA 1
ATOM 683 C C . LEU A 1 91 ? 17.711 -3.952 -2.952 1.00 78.31 91 LEU A C 1
ATOM 685 O O . LEU A 1 91 ? 18.668 -3.300 -2.536 1.00 78.31 91 LEU A O 1
ATOM 689 N N . SER A 1 92 ? 17.872 -5.027 -3.721 1.00 67.75 92 SER A N 1
ATOM 690 C CA . SER A 1 92 ? 19.103 -5.241 -4.479 1.00 67.75 92 SER A CA 1
ATOM 691 C C . SER A 1 92 ? 19.319 -4.022 -5.360 1.00 67.75 92 SER A C 1
ATOM 693 O O . SER A 1 92 ? 18.380 -3.575 -6.021 1.00 67.75 92 SER A O 1
ATOM 695 N N . ALA A 1 93 ? 20.537 -3.477 -5.335 1.00 57.62 93 ALA A N 1
ATOM 696 C CA . ALA A 1 93 ? 20.882 -2.259 -6.056 1.00 57.62 93 ALA A CA 1
ATOM 697 C C . ALA A 1 93 ? 20.304 -2.302 -7.484 1.00 57.62 93 ALA A C 1
ATOM 699 O O . ALA A 1 93 ? 20.589 -3.264 -8.211 1.00 57.62 93 ALA A O 1
ATOM 700 N N . PRO A 1 94 ? 19.466 -1.326 -7.884 1.00 56.53 94 PRO A N 1
ATOM 701 C CA . PRO A 1 94 ? 18.908 -1.324 -9.224 1.00 56.53 94 PRO A CA 1
ATOM 702 C C . PRO A 1 94 ? 20.058 -1.313 -10.235 1.00 56.53 94 PRO A C 1
ATOM 704 O O . PRO A 1 94 ? 21.082 -0.663 -10.031 1.00 56.53 94 PRO A O 1
ATOM 707 N N . GLY A 1 95 ? 19.898 -2.047 -11.338 1.00 57.19 95 GLY A N 1
ATOM 708 C CA . GLY A 1 95 ? 20.866 -2.030 -12.442 1.00 57.19 95 GLY A CA 1
ATOM 709 C C . GLY A 1 95 ? 20.997 -0.655 -13.119 1.00 57.19 95 GLY A C 1
ATOM 710 O O . GLY A 1 95 ? 21.878 -0.467 -13.954 1.00 57.19 95 GLY A O 1
ATOM 711 N N . GLU A 1 96 ? 20.138 0.296 -12.748 1.00 64.00 96 GLU A N 1
ATOM 712 C CA . GLU A 1 96 ? 20.125 1.693 -13.172 1.00 64.00 96 GLU A CA 1
ATOM 713 C C . GLU A 1 96 ? 20.536 2.627 -12.023 1.00 64.00 96 GLU A C 1
ATOM 715 O O . GLU A 1 96 ? 20.375 2.276 -10.851 1.00 64.00 96 GLU A O 1
ATOM 720 N N . PRO A 1 97 ? 21.057 3.832 -12.320 1.00 67.00 97 PRO A N 1
ATOM 721 C CA . PRO A 1 97 ? 21.456 4.779 -11.288 1.00 67.00 97 PRO A CA 1
ATOM 722 C C . PRO A 1 97 ? 20.260 5.181 -10.413 1.00 67.00 97 PRO A C 1
ATOM 724 O O . PRO A 1 97 ? 19.364 5.908 -10.845 1.00 67.00 97 PRO A O 1
ATOM 727 N N . CYS A 1 98 ? 20.277 4.729 -9.158 1.00 73.44 98 CYS A N 1
ATOM 728 C CA . CYS A 1 98 ? 19.346 5.180 -8.134 1.00 73.44 98 CYS A CA 1
ATOM 729 C C . CYS A 1 98 ? 19.575 6.675 -7.870 1.00 73.44 98 CYS A C 1
ATOM 731 O O . CYS A 1 98 ? 20.686 7.084 -7.529 1.00 73.44 98 CYS A O 1
ATOM 733 N N . ARG A 1 99 ? 18.538 7.499 -8.061 1.00 71.75 99 ARG A N 1
ATOM 734 C CA . ARG A 1 99 ? 18.641 8.957 -7.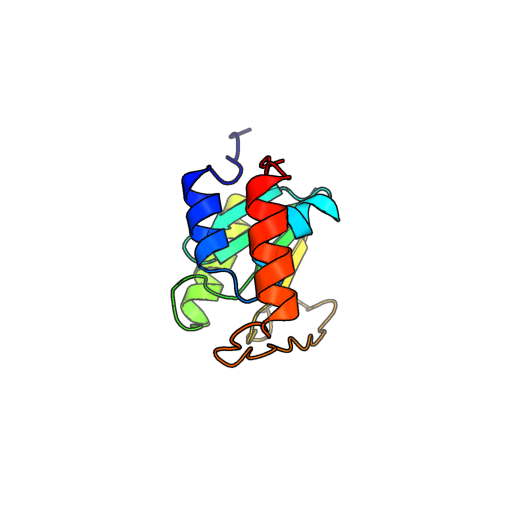876 1.00 71.75 99 ARG A CA 1
ATOM 735 C C . ARG A 1 99 ? 18.682 9.362 -6.402 1.00 71.75 99 ARG A C 1
ATOM 737 O O . ARG A 1 99 ? 19.324 10.358 -6.082 1.00 71.75 99 ARG A O 1
ATOM 744 N N . ALA A 1 100 ? 17.999 8.615 -5.538 1.00 78.38 100 ALA A N 1
ATOM 745 C CA . ALA A 1 100 ? 17.922 8.856 -4.103 1.00 78.38 100 ALA A CA 1
ATOM 746 C C . ALA A 1 100 ? 17.651 7.535 -3.371 1.00 78.38 100 ALA A C 1
ATOM 748 O O . ALA A 1 100 ? 16.807 6.756 -3.807 1.00 78.38 100 ALA A O 1
ATOM 749 N N . ASP A 1 101 ? 18.371 7.305 -2.276 1.00 81.75 101 ASP A N 1
ATOM 750 C CA . ASP A 1 101 ? 18.195 6.163 -1.379 1.00 81.75 101 ASP A CA 1
ATOM 751 C C . ASP A 1 101 ? 17.954 6.713 0.030 1.00 81.75 101 ASP A C 1
ATOM 753 O O . ASP A 1 101 ? 18.817 7.386 0.602 1.00 81.75 101 ASP A O 1
ATOM 757 N N . GLU A 1 102 ? 16.748 6.490 0.547 1.00 84.00 102 GLU A N 1
ATOM 758 C CA . GLU A 1 102 ? 16.297 6.966 1.850 1.00 84.00 102 GLU A CA 1
ATOM 759 C C . GLU A 1 102 ? 15.779 5.790 2.682 1.00 84.00 102 GLU A C 1
ATOM 761 O O . GLU A 1 102 ? 15.298 4.785 2.160 1.00 84.00 102 GLU A O 1
ATOM 766 N N . THR A 1 103 ? 15.907 5.895 4.005 1.00 82.94 103 THR A N 1
ATOM 767 C CA . THR A 1 103 ? 15.485 4.838 4.929 1.00 82.94 103 THR A CA 1
ATOM 768 C C . THR A 1 103 ? 14.406 5.343 5.869 1.00 82.94 103 THR A C 1
ATOM 770 O O . THR A 1 103 ? 14.676 6.160 6.753 1.00 82.94 103 THR A O 1
ATOM 773 N N . ASP A 1 104 ? 13.218 4.759 5.748 1.00 84.56 104 ASP A N 1
ATOM 774 C CA . ASP A 1 104 ? 12.098 5.009 6.648 1.00 84.56 104 ASP A CA 1
ATOM 775 C C . ASP A 1 104 ? 12.125 4.102 7.884 1.00 84.56 104 ASP A C 1
ATOM 777 O O . ASP A 1 104 ? 12.683 2.999 7.894 1.00 84.56 104 ASP A O 1
ATOM 781 N N . ARG A 1 105 ? 11.501 4.571 8.971 1.00 83.88 105 ARG A N 1
ATOM 782 C CA . ARG A 1 105 ? 11.308 3.791 10.201 1.00 83.88 105 ARG A CA 1
ATOM 783 C C . ARG A 1 105 ? 9.848 3.787 10.611 1.00 83.88 105 ARG A C 1
ATOM 785 O O . ARG A 1 105 ? 9.321 4.793 11.079 1.00 83.88 105 ARG A O 1
ATOM 792 N N . TYR A 1 106 ? 9.240 2.613 10.526 1.00 82.62 106 TYR A N 1
ATOM 793 C CA . TYR A 1 106 ? 7.882 2.381 10.994 1.00 82.62 106 TYR A CA 1
ATOM 794 C C . TYR A 1 106 ? 7.905 1.824 12.417 1.00 82.62 106 TYR A C 1
ATOM 796 O O . TYR A 1 106 ? 8.612 0.860 12.714 1.00 82.62 106 TYR A O 1
ATOM 804 N N . TYR A 1 107 ? 7.111 2.423 13.302 1.00 81.62 107 TYR A N 1
ATOM 805 C CA . TYR A 1 107 ? 6.926 1.945 14.668 1.00 81.62 107 TYR A CA 1
ATOM 806 C C . TYR A 1 107 ? 5.531 1.355 14.798 1.00 81.62 107 TYR A C 1
ATOM 808 O O . TYR A 1 107 ? 4.546 1.985 14.415 1.00 81.62 107 TYR A O 1
ATOM 816 N N . ARG A 1 108 ? 5.440 0.157 15.377 1.00 79.88 108 ARG A N 1
ATOM 817 C CA . ARG A 1 108 ? 4.158 -0.436 15.747 1.00 79.88 108 ARG A CA 1
ATOM 818 C C . ARG A 1 108 ? 3.943 -0.258 17.239 1.00 79.88 108 ARG A C 1
ATOM 820 O O . ARG A 1 108 ? 4.777 -0.670 18.042 1.00 79.88 108 ARG A O 1
ATOM 827 N N . LEU A 1 109 ? 2.815 0.342 17.601 1.00 81.75 109 LEU A N 1
ATOM 828 C CA . LEU A 1 109 ? 2.351 0.331 18.978 1.00 81.75 109 LEU A CA 1
ATOM 829 C C . LEU A 1 109 ? 1.586 -0.973 19.206 1.00 81.75 109 LEU A C 1
ATOM 831 O O . LEU A 1 109 ? 0.434 -1.100 18.793 1.00 81.75 109 LEU A O 1
ATOM 835 N N . ASP A 1 110 ? 2.230 -1.945 19.849 1.00 78.94 110 ASP A N 1
ATOM 836 C CA . ASP A 1 110 ? 1.528 -3.129 20.331 1.00 78.94 110 ASP A CA 1
ATOM 837 C C . ASP A 1 110 ? 0.599 -2.689 21.464 1.00 78.94 110 ASP A C 1
ATOM 839 O O . ASP A 1 110 ? 1.031 -2.407 22.583 1.00 78.94 110 ASP A O 1
ATOM 843 N N . LEU A 1 111 ? -0.694 -2.592 21.165 1.00 76.94 111 LEU A N 1
ATOM 844 C CA . LEU A 1 111 ? -1.702 -2.409 22.193 1.00 76.94 111 LEU A CA 1
ATOM 845 C C . LEU A 1 111 ? -1.880 -3.775 22.867 1.00 76.94 111 LEU A C 1
ATOM 847 O O . LEU A 1 111 ? -2.425 -4.683 22.229 1.00 76.94 111 LEU A O 1
ATOM 851 N N . PRO A 1 112 ? -1.445 -3.975 24.131 1.00 76.94 112 PRO A N 1
ATOM 852 C CA . PRO A 1 112 ? -1.850 -5.170 24.867 1.00 76.94 112 PRO A CA 1
ATOM 853 C C . PRO A 1 112 ? -3.378 -5.237 24.857 1.00 76.94 112 PRO A C 1
ATOM 855 O O . PRO A 1 112 ? -4.011 -4.215 24.608 1.00 76.94 112 PRO A O 1
ATOM 858 N N . ALA A 1 113 ? -3.981 -6.398 25.135 1.00 69.25 113 ALA A N 1
ATOM 859 C CA . ALA A 1 113 ? -5.435 -6.532 25.267 1.00 69.25 113 ALA A CA 1
ATOM 860 C C . ALA A 1 113 ? -5.956 -5.583 26.365 1.00 69.25 113 ALA A C 1
ATOM 862 O O . ALA A 1 113 ? -6.114 -5.947 27.531 1.00 69.25 113 ALA A O 1
ATOM 863 N N . HIS A 1 114 ? -6.136 -4.319 25.998 1.00 69.38 114 HIS A N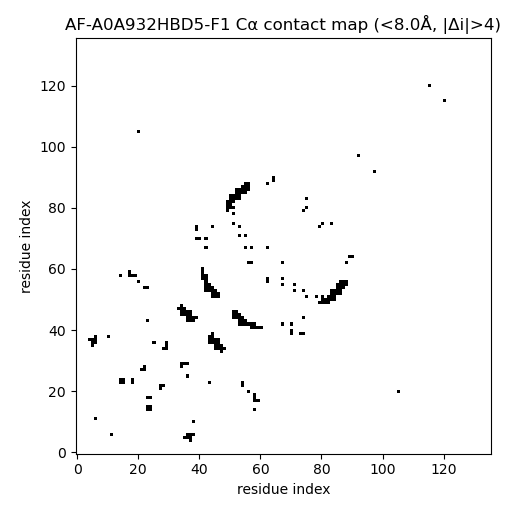 1
ATOM 864 C CA . HIS A 1 114 ? -6.347 -3.225 26.909 1.00 69.38 114 HIS A CA 1
ATOM 865 C C . HIS A 1 114 ? -7.842 -3.191 27.087 1.00 69.38 114 HIS A C 1
ATOM 867 O O . HIS A 1 114 ? -8.586 -2.788 26.193 1.00 69.38 114 HIS A O 1
ATOM 873 N N . ARG A 1 115 ? -8.300 -3.695 28.230 1.00 76.81 115 ARG A N 1
ATOM 874 C CA . ARG A 1 115 ? -9.682 -3.462 28.611 1.00 76.81 115 ARG A CA 1
ATOM 875 C C . ARG A 1 115 ? -9.802 -1.971 28.897 1.00 76.81 115 ARG A C 1
ATOM 877 O O . ARG A 1 115 ? -9.078 -1.487 29.773 1.00 76.81 115 ARG A O 1
ATOM 884 N N . PRO A 1 116 ? -10.660 -1.236 28.167 1.00 83.50 116 PRO A N 1
ATOM 885 C CA . PRO A 1 116 ? -10.909 0.152 28.497 1.00 83.50 116 PRO A CA 1
ATOM 886 C C . PRO A 1 116 ? -11.312 0.224 29.970 1.00 83.50 116 PRO A C 1
ATOM 888 O O . PRO A 1 116 ? -12.001 -0.660 30.482 1.00 83.50 116 PRO A O 1
ATOM 891 N N . ASN A 1 117 ? -10.859 1.247 30.691 1.00 87.81 117 ASN A N 1
ATOM 892 C CA . ASN A 1 117 ? -11.308 1.404 32.070 1.00 87.81 117 ASN A CA 1
ATOM 893 C C . ASN A 1 117 ? -12.835 1.640 32.101 1.00 87.81 117 ASN A C 1
ATOM 895 O O . ASN A 1 117 ? -13.450 1.992 31.092 1.00 87.81 117 ASN A O 1
ATOM 899 N N . ARG A 1 118 ? -13.455 1.491 33.278 1.00 91.50 118 ARG A N 1
ATOM 900 C CA . ARG A 1 118 ? -14.915 1.635 33.437 1.00 91.50 118 ARG A CA 1
ATOM 901 C C . ARG A 1 118 ? -15.473 2.954 32.898 1.00 91.50 118 ARG A C 1
ATOM 903 O O . ARG A 1 118 ? -16.607 2.976 32.428 1.00 91.50 118 ARG A O 1
ATOM 910 N N . ASN A 1 119 ? -14.697 4.035 32.968 1.00 91.25 119 ASN A N 1
ATOM 911 C CA . ASN A 1 119 ? -15.111 5.331 32.443 1.00 91.25 119 ASN A CA 1
ATOM 912 C C . ASN A 1 119 ? -15.160 5.302 30.907 1.00 91.25 119 ASN A C 1
ATOM 914 O O . ASN A 1 119 ? -16.184 5.626 30.313 1.00 91.25 119 ASN A O 1
ATOM 918 N N . VAL A 1 120 ? -14.094 4.815 30.265 1.00 90.81 120 VAL A N 1
ATOM 919 C CA . VAL A 1 120 ? -14.035 4.668 28.804 1.00 90.81 120 VAL A CA 1
ATOM 920 C C . VAL A 1 120 ? -15.095 3.691 28.296 1.00 90.81 120 VAL A C 1
ATOM 922 O O . VAL A 1 120 ? -15.775 4.001 27.323 1.00 90.81 120 VAL A O 1
ATOM 925 N N . GLU A 1 121 ? -15.331 2.566 28.976 1.00 90.50 121 GLU A N 1
ATOM 926 C CA . GLU A 1 121 ? -16.443 1.670 28.625 1.00 90.50 121 GLU A CA 1
ATOM 927 C C . GLU A 1 121 ? -17.806 2.367 28.718 1.00 90.50 121 GLU A C 1
ATOM 929 O O . GLU A 1 121 ? -18.664 2.168 27.857 1.00 90.50 121 GLU A O 1
ATOM 934 N N . GLY A 1 122 ? -18.017 3.185 29.755 1.00 94.69 122 GLY A N 1
ATOM 935 C CA . GLY A 1 122 ? -19.228 3.986 29.914 1.00 94.69 122 GLY A CA 1
ATOM 936 C C . GLY A 1 122 ? -19.423 4.965 28.756 1.00 94.69 122 GLY A C 1
ATOM 937 O O . GLY A 1 122 ? -20.519 5.032 28.197 1.00 94.69 122 GLY A O 1
ATOM 938 N N . MET A 1 123 ? -18.353 5.658 28.351 1.00 94.69 123 MET A N 1
ATOM 939 C CA . MET A 1 123 ? -18.358 6.560 27.194 1.00 94.69 123 MET A CA 1
ATOM 940 C C . MET A 1 123 ? -1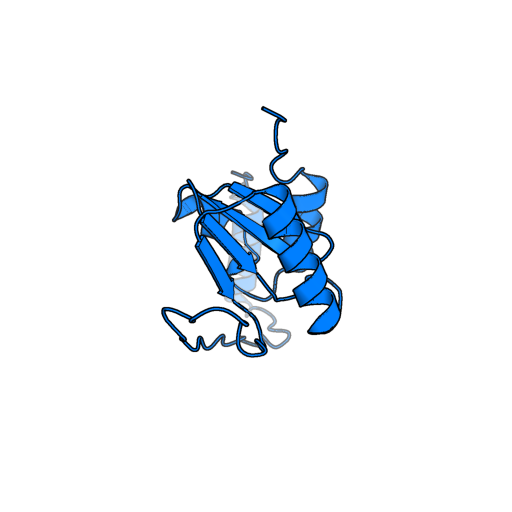8.667 5.814 25.893 1.00 94.69 123 MET A C 1
ATOM 942 O O . MET A 1 123 ? -19.545 6.248 25.155 1.00 94.69 123 MET A O 1
ATOM 946 N N . ILE A 1 124 ? -18.032 4.662 25.644 1.00 91.75 124 ILE A N 1
ATOM 947 C CA . ILE A 1 124 ? -18.278 3.843 24.444 1.00 91.75 124 ILE A CA 1
ATOM 948 C C . ILE A 1 124 ? -19.735 3.367 24.397 1.00 91.75 124 ILE A C 1
ATOM 950 O O . ILE A 1 124 ? -20.402 3.510 23.375 1.00 91.75 124 ILE A O 1
ATOM 954 N N . ARG A 1 125 ? -20.275 2.847 25.510 1.00 92.69 125 ARG A N 1
ATOM 955 C CA . ARG A 1 125 ? -21.680 2.398 25.568 1.00 92.69 125 ARG A CA 1
ATOM 956 C C . ARG A 1 125 ? -22.662 3.542 25.366 1.00 92.69 125 ARG A C 1
ATOM 958 O O . ARG A 1 125 ? -23.734 3.322 24.816 1.00 92.69 125 ARG A O 1
ATOM 965 N N . ARG A 1 126 ? -22.343 4.730 25.880 1.00 94.62 126 ARG A N 1
ATOM 966 C CA . ARG A 1 126 ? -23.161 5.926 25.689 1.00 94.62 126 ARG A CA 1
ATOM 967 C C . ARG A 1 126 ? -23.146 6.358 24.224 1.00 94.62 126 ARG A C 1
ATOM 969 O O . ARG A 1 126 ? -24.215 6.479 23.638 1.00 94.62 126 ARG A O 1
ATOM 976 N N . ALA A 1 127 ? -21.957 6.486 23.637 1.00 93.38 127 ALA A N 1
ATOM 977 C CA . ALA A 1 127 ? -21.767 6.809 22.226 1.00 93.38 127 ALA A CA 1
ATOM 978 C C . ALA A 1 127 ? -22.531 5.835 21.319 1.00 93.38 127 ALA A C 1
ATOM 980 O O . ALA A 1 127 ? -23.282 6.272 20.463 1.00 93.38 127 ALA A O 1
ATOM 981 N N . SER A 1 128 ? -22.456 4.529 21.589 1.00 91.06 128 SER A N 1
ATOM 982 C CA . SER A 1 128 ? -23.184 3.502 20.832 1.00 91.06 128 SER A CA 1
ATOM 983 C C . SER A 1 128 ? -24.716 3.628 20.871 1.00 91.06 128 SER A C 1
ATOM 985 O O . SER A 1 128 ? -25.374 2.985 20.059 1.00 91.06 128 SER A O 1
ATOM 987 N N . ARG A 1 129 ? -25.298 4.370 21.824 1.00 93.75 129 ARG A N 1
ATOM 988 C CA . ARG A 1 129 ? -26.750 4.627 21.885 1.00 93.75 129 ARG A CA 1
ATOM 989 C C . ARG A 1 129 ? -27.147 5.979 21.307 1.00 93.75 129 ARG A C 1
ATOM 991 O O . ARG A 1 129 ? -28.292 6.146 20.913 1.00 93.75 129 ARG A O 1
ATOM 998 N N . GLU A 1 130 ? -26.247 6.953 21.384 1.00 96.81 130 GLU A N 1
ATOM 999 C CA . GLU A 1 130 ? -26.541 8.363 21.104 1.00 96.81 130 GLU A CA 1
ATOM 1000 C C . GLU A 1 130 ? -26.000 8.819 19.747 1.00 96.81 130 GLU A C 1
ATOM 1002 O O . GLU A 1 130 ? -26.408 9.870 19.264 1.00 96.81 130 GLU A O 1
ATOM 1007 N N . LEU A 1 131 ? -25.089 8.052 19.145 1.00 94.12 131 LEU A N 1
ATOM 1008 C CA . LEU A 1 131 ? -24.431 8.373 17.886 1.00 94.12 131 LEU A CA 1
ATOM 1009 C C . LEU A 1 131 ? -24.670 7.263 16.863 1.00 94.12 131 LEU A C 1
ATOM 1011 O O . LEU A 1 131 ? -24.692 6.079 17.203 1.00 94.12 131 LEU A O 1
ATOM 1015 N N . GLU A 1 132 ? -24.781 7.666 15.605 1.00 89.38 132 GLU A N 1
ATOM 1016 C CA . GLU A 1 132 ? -24.797 6.777 14.450 1.00 89.38 132 GLU A CA 1
ATOM 1017 C C . GLU A 1 132 ? -23.454 6.885 13.719 1.00 89.38 132 GLU A C 1
ATOM 1019 O O . GLU A 1 132 ? -22.846 7.957 13.672 1.00 89.38 132 GLU A O 1
ATOM 1024 N N . VAL A 1 133 ? -22.950 5.758 13.214 1.00 85.88 133 VAL A N 1
ATOM 1025 C CA . VAL A 1 133 ? -21.691 5.712 12.465 1.00 85.88 133 VAL A CA 1
ATOM 1026 C C . VAL A 1 133 ? -22.025 5.569 10.993 1.00 85.88 133 VAL A C 1
ATOM 1028 O O . VAL A 1 133 ? -22.469 4.511 10.554 1.00 85.88 133 VAL A O 1
ATOM 1031 N N . GLU A 1 134 ? -21.761 6.621 10.233 1.00 85.62 134 GLU A N 1
ATOM 1032 C CA . GLU A 1 134 ? -21.825 6.588 8.778 1.00 85.62 134 GLU A CA 1
ATOM 1033 C C . GLU A 1 134 ? -20.440 6.246 8.214 1.00 85.62 134 GLU A C 1
ATOM 1035 O O . GLU A 1 134 ? -19.418 6.765 8.672 1.00 85.62 134 GLU A O 1
ATOM 1040 N N . ARG A 1 135 ? -20.390 5.347 7.226 1.00 72.50 135 ARG A N 1
ATOM 1041 C CA . ARG A 1 135 ? -19.187 5.173 6.404 1.00 72.50 135 ARG A CA 1
ATOM 1042 C C . ARG A 1 135 ? -19.184 6.281 5.355 1.00 72.50 135 ARG A C 1
ATOM 1044 O O . ARG A 1 135 ? -20.091 6.311 4.526 1.00 72.50 135 ARG A O 1
ATOM 1051 N N . GLY A 1 136 ? -18.201 7.175 5.445 1.00 48.09 136 GLY A N 1
ATOM 1052 C CA . GLY A 1 136 ? -17.868 8.127 4.382 1.00 48.09 136 GLY A CA 1
ATOM 1053 C C . GLY A 1 136 ? -17.164 7.462 3.209 1.00 48.09 136 GLY A C 1
ATOM 1054 O O . GLY A 1 136 ? -16.629 6.344 3.401 1.00 48.09 136 GLY A O 1
#

Foldseek 3Di:
DDDDDFDDPVSQVLLVVQDDDPVSNCVVVVVVDVWTWDDQPQWIWTDDVLEIETEQCGRPDDRDQVVSVVSVVVVCVVPVHPYYHYDHPDDDPPPDDDPDDDDDDDDDDPDDVDDPPPVVVVVVVVCVVPDDDDDD

Solvent-accessible surface area (backbone atoms only — not comparable to full-atom values): 8678 Å² total; per-residue (Å²): 134,82,84,78,74,60,63,47,73,69,53,48,52,55,38,64,78,36,49,87,53,76,86,45,35,58,75,59,53,41,71,78,41,91,35,48,49,34,76,47,86,57,24,47,34,34,41,40,96,55,30,35,42,36,39,50,60,44,50,81,57,78,84,47,68,69,63,40,50,52,40,50,51,51,50,45,71,74,66,67,48,83,44,77,47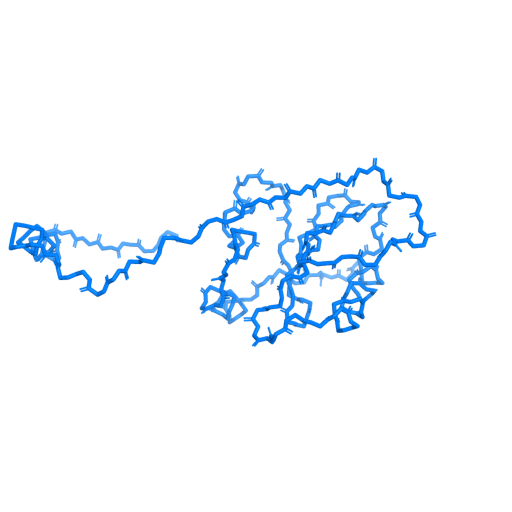,76,52,50,94,70,74,80,80,65,98,56,90,76,90,76,87,84,86,86,84,90,82,80,82,82,73,64,96,70,73,68,53,76,65,54,47,49,51,53,58,48,45,68,73,77,53,84,88,78,86,128

Radius of gyration: 18.83 Å; Cα contacts (8 Å, |Δi|>4): 130; chains: 1; bounding box: 48×27×58 Å

Nearest PDB structures (foldseek):
  6qw3-assembly1_A  TM=3.913E-01  e=6.956E-01  Homo sapiens
  7c2g-assembly1_G  TM=3.823E-01  e=7.939E-01  Candidatus Thorarchaeota archaeon SMTZ1-83
  1j72-assembly1_A  TM=3.343E-01  e=8.481E-01  Homo sapiens
  6xpe-assembly1_A  TM=2.273E-01  e=3.181E+00  Homo sapiens
  7r81-assembly1_I2  TM=2.610E-01  e=7.510E+00  Neurospora crassa

Secondary structure (DSSP, 8-state):
---PPP--HHHHHHHHTT--SGGG-HHHHHHHSSPEEEEETTEEEEEETTEEEEE-S-SSSPP-HHHHHHHHHHHHHHH--SEEEEE-S-----SS--S-------------S-PPPHHHHHHHHHHHHH------